Protein AF-A0A0N4YXX3-F1 (afdb_monomer)

Structure (mmCIF, N/CA/C/O backbone):
data_AF-A0A0N4YXX3-F1
#
_entry.id   AF-A0A0N4YXX3-F1
#
loop_
_atom_site.group_PDB
_atom_site.id
_atom_site.type_symbol
_atom_site.label_atom_id
_atom_site.label_alt_id
_atom_site.label_comp_id
_atom_site.label_asym_id
_atom_site.label_entity_id
_atom_site.label_seq_id
_atom_site.pdbx_PDB_ins_code
_atom_site.Cartn_x
_atom_site.Cartn_y
_atom_site.Cartn_z
_atom_site.occupancy
_atom_site.B_iso_or_equiv
_atom_site.auth_seq_id
_atom_site.auth_comp_id
_atom_site.auth_asym_id
_atom_site.auth_atom_id
_atom_site.pdbx_PDB_model_num
ATOM 1 N N . MET A 1 1 ? -3.388 10.295 31.381 1.00 49.00 1 MET A N 1
ATOM 2 C CA . MET A 1 1 ? -4.345 9.230 31.009 1.00 49.00 1 MET A CA 1
ATOM 3 C C . MET A 1 1 ? -3.675 8.390 29.933 1.00 49.00 1 MET A C 1
ATOM 5 O O . MET A 1 1 ? -3.442 8.912 28.859 1.00 49.00 1 MET A O 1
ATOM 9 N N . GLY A 1 2 ? -3.227 7.173 30.230 1.00 54.00 2 GLY A N 1
ATOM 10 C CA . GLY A 1 2 ? -2.446 6.380 29.271 1.00 54.00 2 GLY A CA 1
ATOM 11 C C . GLY A 1 2 ? -1.937 5.095 29.904 1.00 54.00 2 GLY A C 1
ATOM 12 O O . GLY A 1 2 ? -0.739 4.928 30.099 1.00 54.00 2 GLY A O 1
ATOM 13 N N . GLY A 1 3 ? -2.864 4.235 30.325 1.00 62.41 3 GLY A N 1
ATOM 14 C CA . GLY A 1 3 ? -2.522 2.886 30.761 1.00 62.41 3 GLY A CA 1
ATOM 15 C C . GLY A 1 3 ? -2.134 2.020 29.563 1.00 62.41 3 GLY A C 1
ATOM 16 O O . GLY A 1 3 ? -2.578 2.259 28.439 1.00 62.41 3 GLY A O 1
ATOM 17 N N . LYS A 1 4 ? -1.313 0.997 29.799 1.00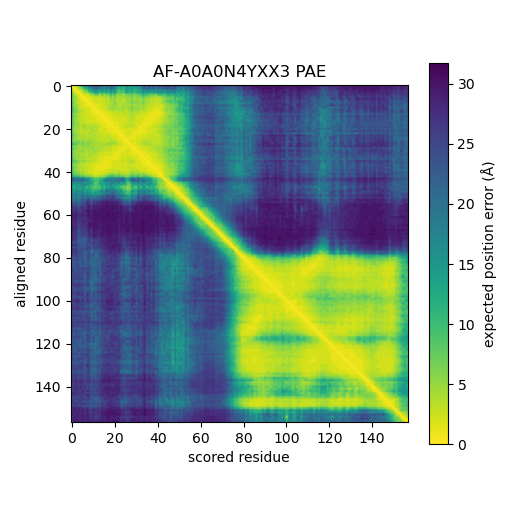 70.06 4 LYS A N 1
ATOM 18 C CA . LYS A 1 4 ? -1.042 -0.042 28.803 1.00 70.06 4 LYS A CA 1
ATOM 19 C C . LYS A 1 4 ? -2.316 -0.881 28.644 1.00 70.06 4 LYS A C 1
ATOM 21 O O . LYS A 1 4 ? -2.615 -1.695 29.509 1.00 70.06 4 LYS A O 1
ATOM 26 N N . GLY A 1 5 ? -3.091 -0.624 27.593 1.00 73.94 5 GLY A N 1
ATOM 27 C CA . GLY A 1 5 ? -4.276 -1.419 27.265 1.00 73.94 5 GLY A CA 1
ATOM 28 C C . GLY A 1 5 ? -3.899 -2.819 26.771 1.00 73.94 5 GLY A C 1
ATOM 29 O O . GLY A 1 5 ? -2.859 -2.996 26.134 1.00 73.94 5 GLY A O 1
ATOM 30 N N . GLU A 1 6 ? -4.746 -3.806 27.056 1.00 81.25 6 GLU A N 1
ATOM 31 C CA . GLU A 1 6 ? -4.665 -5.144 26.468 1.00 81.25 6 GLU A CA 1
ATOM 32 C C . GLU A 1 6 ? -5.440 -5.175 25.144 1.00 81.25 6 GLU A C 1
ATOM 34 O O . GLU A 1 6 ? -6.530 -4.609 25.030 1.00 81.25 6 GLU A O 1
ATOM 39 N N . ARG A 1 7 ? -4.869 -5.808 24.115 1.00 81.81 7 ARG A N 1
ATOM 40 C CA . ARG A 1 7 ? -5.525 -5.946 22.812 1.00 81.81 7 ARG A CA 1
ATOM 41 C C . ARG A 1 7 ? -6.488 -7.129 22.856 1.00 81.81 7 ARG A C 1
ATOM 43 O O . ARG A 1 7 ? -6.045 -8.255 23.026 1.00 81.81 7 ARG A O 1
ATOM 50 N N . LEU A 1 8 ? -7.772 -6.871 22.615 1.00 83.62 8 LEU A N 1
ATOM 51 C CA . LEU A 1 8 ? -8.801 -7.917 22.557 1.00 83.62 8 LEU A CA 1
ATOM 52 C C . LEU A 1 8 ? -8.971 -8.508 21.149 1.00 83.62 8 LEU A C 1
ATOM 54 O O . LEU A 1 8 ? -9.066 -9.719 20.996 1.00 83.62 8 LEU A O 1
ATOM 58 N N . ALA A 1 9 ? -9.013 -7.662 20.116 1.00 83.62 9 ALA A N 1
ATOM 59 C CA . ALA A 1 9 ? -9.211 -8.075 18.726 1.00 83.62 9 ALA A CA 1
ATOM 60 C C . ALA A 1 9 ? -8.696 -7.012 17.739 1.00 83.62 9 ALA A C 1
ATOM 62 O O . ALA A 1 9 ? -8.454 -5.864 18.119 1.00 83.62 9 ALA A O 1
ATOM 63 N N . GLN A 1 10 ? -8.570 -7.391 16.464 1.00 86.12 10 GLN A N 1
ATOM 64 C CA . GLN A 1 10 ? -8.324 -6.487 15.338 1.00 86.12 10 GLN A CA 1
ATOM 65 C C . GLN A 1 10 ? -9.330 -6.785 14.226 1.00 86.12 10 GLN A C 1
ATOM 67 O O . GLN A 1 10 ? -9.496 -7.932 13.822 1.00 86.12 10 GLN A O 1
ATOM 72 N N . CYS A 1 11 ? -10.018 -5.753 13.751 1.00 82.56 11 CYS A N 1
ATOM 73 C CA . CYS A 1 11 ? -11.100 -5.870 12.778 1.00 82.56 11 CYS A CA 1
ATOM 74 C C . CYS A 1 11 ? -11.244 -4.570 11.973 1.00 82.56 11 CYS A C 1
ATOM 76 O O . CYS A 1 11 ? -10.748 -3.520 12.383 1.00 82.56 11 CYS A O 1
ATOM 78 N N . SER A 1 12 ? -11.910 -4.648 10.818 1.00 87.50 12 SER A N 1
ATOM 79 C CA . SER A 1 12 ? -12.228 -3.490 9.971 1.00 87.50 12 SER A CA 1
ATOM 80 C C . SER A 1 12 ? -13.487 -2.747 10.420 1.00 87.50 12 SER A C 1
ATOM 82 O O . SER A 1 12 ? -13.681 -1.597 10.043 1.00 87.50 12 SER A O 1
ATOM 84 N N . SER A 1 13 ? -14.342 -3.373 11.226 1.00 92.31 13 SER A N 1
ATOM 85 C CA . SER A 1 13 ? -15.520 -2.751 11.822 1.00 92.31 13 SER A CA 1
ATOM 86 C C . SER A 1 13 ? -15.768 -3.353 13.198 1.00 92.31 13 SER A C 1
ATOM 88 O O . SER A 1 13 ? -15.584 -4.558 13.387 1.00 92.31 13 SER A O 1
ATOM 90 N N . VAL A 1 14 ? -16.159 -2.522 14.161 1.00 94.56 14 VAL A N 1
ATOM 91 C CA . VAL A 1 14 ? -16.469 -2.945 15.527 1.00 94.56 14 VAL A CA 1
ATOM 92 C C . VAL A 1 14 ? -17.655 -2.169 16.076 1.00 94.56 14 VAL A C 1
ATOM 94 O O . VAL A 1 14 ? -17.791 -0.964 15.865 1.00 94.56 14 VAL A O 1
ATOM 97 N N . TYR A 1 15 ? -18.484 -2.883 16.831 1.00 95.88 15 TYR A N 1
ATOM 98 C CA . TYR A 1 15 ? -19.576 -2.326 17.609 1.00 95.88 15 TYR A CA 1
ATOM 99 C C . TYR A 1 15 ? -19.321 -2.590 19.094 1.00 95.88 15 TYR A C 1
ATOM 101 O O . TYR A 1 15 ? -19.244 -3.742 19.523 1.00 95.88 15 TYR A O 1
ATOM 109 N N . VAL A 1 16 ? -19.166 -1.526 19.879 1.00 95.06 16 VAL A N 1
ATOM 110 C CA . VAL A 1 16 ? -18.897 -1.593 21.320 1.00 95.06 16 VAL A CA 1
ATOM 111 C C . VAL A 1 16 ? -20.085 -1.014 22.070 1.00 95.06 16 VAL A C 1
ATOM 113 O O . VAL A 1 16 ? -20.534 0.087 21.773 1.00 95.06 16 VAL A O 1
ATOM 116 N N . THR A 1 17 ? -20.581 -1.739 23.068 1.00 97.00 17 THR A N 1
ATOM 117 C CA . THR A 1 17 ? -21.617 -1.240 23.981 1.00 97.00 17 THR A CA 1
ATOM 118 C C . THR A 1 17 ? -21.017 -1.039 25.362 1.00 97.00 17 THR A C 1
ATOM 120 O O . THR A 1 17 ? -20.408 -1.954 25.918 1.00 97.00 17 THR A O 1
ATOM 123 N N . THR A 1 18 ? -21.188 0.155 25.922 1.00 96.06 18 THR A N 1
ATOM 124 C CA . THR A 1 18 ? -20.736 0.492 27.272 1.00 96.06 18 THR A CA 1
ATOM 125 C C . THR A 1 18 ? -21.940 0.738 28.175 1.00 96.06 18 THR A C 1
ATOM 127 O O . THR A 1 18 ? -22.858 1.476 27.835 1.00 96.06 18 THR A O 1
ATOM 130 N N . TYR A 1 19 ? -21.930 0.126 29.359 1.00 97.06 19 TYR A N 1
ATOM 131 C CA . TYR A 1 19 ? -22.991 0.288 30.367 1.00 97.06 19 TYR A CA 1
ATOM 132 C C . TYR A 1 19 ? -22.615 1.270 31.483 1.00 97.06 19 TYR A C 1
ATOM 134 O O . TYR A 1 19 ? -23.399 1.526 32.392 1.00 97.06 19 TYR A O 1
ATOM 142 N N . LYS A 1 20 ? -21.392 1.799 31.442 1.00 96.44 20 LYS A N 1
ATOM 143 C CA . LYS A 1 20 ? -20.854 2.770 32.395 1.00 96.44 20 LYS A CA 1
ATOM 144 C C . LYS A 1 20 ? -20.140 3.867 31.627 1.00 96.44 20 LYS A C 1
ATOM 146 O O . LYS A 1 20 ? -19.713 3.644 30.495 1.00 96.44 20 LYS A O 1
ATOM 151 N N . ALA A 1 21 ? -19.998 5.024 32.265 1.00 95.81 21 ALA A N 1
ATOM 152 C CA . ALA A 1 21 ? -19.187 6.082 31.700 1.00 95.81 21 ALA A CA 1
ATOM 153 C C . ALA A 1 21 ? -17.720 5.631 31.599 1.00 95.81 21 ALA A C 1
ATOM 155 O O . ALA A 1 21 ? -17.190 5.062 32.559 1.00 95.81 21 ALA A O 1
ATOM 156 N N . ILE A 1 22 ? -17.081 5.862 30.450 1.00 93.50 22 ILE A N 1
ATOM 157 C CA . ILE A 1 22 ? -15.692 5.463 30.190 1.00 93.50 22 ILE A CA 1
ATOM 158 C C . ILE A 1 22 ? -14.840 6.669 29.774 1.00 93.50 22 ILE A C 1
ATOM 160 O O . ILE A 1 22 ? -15.295 7.497 28.983 1.00 93.50 22 ILE A O 1
ATOM 164 N N . PRO A 1 23 ? -13.603 6.805 30.284 1.00 92.38 23 PRO A N 1
ATOM 165 C CA . PRO A 1 23 ? -12.678 7.807 29.777 1.00 92.38 23 PRO A CA 1
ATOM 166 C C . PRO A 1 23 ? -12.214 7.405 28.374 1.00 92.38 23 PRO A C 1
ATOM 168 O O . PRO A 1 23 ? -11.795 6.267 28.154 1.00 92.38 23 PRO A O 1
ATOM 171 N N . MET A 1 24 ? -12.263 8.341 27.434 1.00 91.38 24 MET A N 1
ATOM 172 C CA . MET A 1 24 ? -11.825 8.146 26.055 1.00 91.38 24 MET A CA 1
ATOM 173 C C . MET A 1 24 ? -10.979 9.338 25.586 1.00 91.38 24 MET A C 1
ATOM 175 O O . MET A 1 24 ? -10.915 10.379 26.241 1.00 91.38 24 MET A O 1
ATOM 179 N N . GLN A 1 25 ? -10.309 9.173 24.449 1.00 89.88 25 GLN A N 1
ATOM 180 C CA . GLN A 1 25 ? -9.575 10.243 23.781 1.00 89.88 25 GLN A CA 1
ATOM 181 C C . GLN A 1 25 ? -9.954 10.222 22.300 1.00 89.88 25 GLN A C 1
ATOM 183 O O . GLN A 1 25 ? -9.695 9.225 21.624 1.00 89.88 25 GLN A O 1
ATOM 188 N N . VAL A 1 26 ? -10.590 11.289 21.819 1.00 90.38 26 VAL A N 1
ATOM 189 C CA . VAL A 1 26 ? -11.058 11.431 20.429 1.00 90.38 26 VAL A CA 1
ATOM 190 C C . VAL A 1 26 ? -10.248 12.544 19.784 1.00 90.38 26 VAL A C 1
ATOM 192 O O . VAL A 1 26 ? -10.163 13.628 20.344 1.00 90.38 26 VAL A O 1
ATOM 195 N N . ASP A 1 27 ? -9.580 12.260 18.667 1.00 87.44 27 ASP A N 1
ATOM 196 C CA . ASP A 1 27 ? -8.764 13.230 17.913 1.00 87.44 27 ASP A CA 1
ATOM 197 C C . ASP A 1 27 ? -7.724 14.010 18.743 1.00 87.44 27 ASP A C 1
ATOM 199 O O . ASP A 1 27 ? -7.285 15.099 18.387 1.00 87.44 27 ASP A O 1
ATOM 203 N N . GLY A 1 28 ? -7.271 13.417 19.851 1.00 90.06 28 GLY A N 1
ATOM 204 C CA . GLY A 1 28 ? -6.313 14.027 20.771 1.00 90.06 28 GLY A CA 1
ATOM 205 C C . GLY A 1 28 ? -6.949 14.663 22.006 1.00 90.06 28 GLY A C 1
ATOM 206 O O . GLY A 1 28 ? -6.249 14.828 23.006 1.00 90.06 28 GLY A O 1
ATOM 207 N N . GLU A 1 29 ? -8.254 14.922 21.992 1.00 93.19 29 GLU A N 1
ATOM 208 C CA . GLU A 1 29 ? -8.983 15.548 23.091 1.00 93.19 29 GLU A CA 1
ATOM 209 C C . GLU A 1 29 ? -9.503 14.505 24.093 1.00 93.19 29 GLU A C 1
ATOM 211 O O . GLU A 1 29 ? -10.125 13.511 23.702 1.00 93.19 29 GLU A O 1
ATOM 216 N N . PRO A 1 30 ? -9.247 14.681 25.402 1.00 93.00 30 PRO A N 1
ATOM 217 C CA . PRO A 1 30 ? -9.792 13.798 26.421 1.00 93.00 30 PRO A CA 1
ATOM 218 C C . PRO A 1 30 ? -11.281 14.083 26.640 1.00 93.00 30 PRO A C 1
ATOM 220 O O . PRO A 1 30 ? -11.677 15.230 26.843 1.00 93.00 30 PRO A O 1
ATOM 223 N N . CYS A 1 31 ? -12.104 13.040 26.707 1.00 92.69 31 CYS A N 1
ATOM 224 C CA . CYS A 1 31 ? -13.499 13.174 27.115 1.00 92.69 31 CYS A CA 1
ATOM 225 C C . CYS A 1 31 ? -13.976 11.977 27.949 1.00 92.69 31 CYS A C 1
ATOM 227 O O . CYS A 1 31 ? -13.357 10.911 27.980 1.00 92.69 31 CYS A O 1
ATOM 229 N N . LEU A 1 32 ? -15.063 12.179 28.694 1.00 95.31 32 LEU A N 1
ATOM 230 C CA . LEU A 1 32 ? -15.729 11.133 29.464 1.00 95.31 32 LEU A CA 1
ATOM 231 C C . LEU A 1 32 ? -17.026 10.767 28.744 1.00 95.31 32 LEU A C 1
ATOM 233 O O . LEU A 1 32 ? -17.984 11.538 28.761 1.00 95.31 32 LEU A O 1
ATOM 237 N N . LEU A 1 33 ? -17.049 9.602 28.104 1.00 95.00 33 LEU A N 1
ATOM 238 C CA . LEU A 1 33 ? -18.221 9.134 27.374 1.00 95.00 33 LEU A CA 1
ATOM 239 C C . LEU A 1 33 ? -19.241 8.557 28.345 1.00 95.00 33 LEU A C 1
ATOM 241 O O . LEU A 1 33 ? -18.883 7.714 29.163 1.00 95.00 33 LEU A O 1
ATOM 245 N N . ALA A 1 34 ? -20.506 8.957 28.234 1.00 97.00 34 ALA A N 1
ATOM 246 C CA . ALA A 1 34 ? -21.617 8.299 28.921 1.00 97.00 34 ALA A CA 1
ATOM 247 C C . ALA A 1 34 ? -21.814 6.847 28.411 1.00 97.00 34 ALA A C 1
ATOM 249 O O . ALA A 1 34 ? -21.233 6.479 27.388 1.00 97.00 34 ALA A O 1
ATOM 250 N N . PRO A 1 35 ? -22.627 5.998 29.074 1.00 97.88 35 PRO A N 1
ATOM 251 C CA . PRO A 1 35 ? -23.049 4.716 28.499 1.00 97.88 35 PRO A CA 1
ATOM 252 C C . PRO A 1 35 ? -23.541 4.902 27.058 1.00 97.88 35 PRO A C 1
ATOM 254 O O . PRO A 1 35 ? -24.343 5.798 26.795 1.00 97.88 35 PRO A O 1
ATOM 257 N N . SER A 1 36 ? -22.985 4.149 26.112 1.00 96.88 36 SER A N 1
ATOM 258 C CA . SER A 1 36 ? -23.138 4.429 24.681 1.00 96.88 36 SER A CA 1
ATOM 259 C C . SER A 1 36 ? -22.949 3.191 23.814 1.00 96.88 36 SER A C 1
ATOM 261 O O . SER A 1 36 ? -22.313 2.210 24.203 1.00 96.88 36 SER A O 1
ATOM 263 N N . HIS A 1 37 ? -23.470 3.287 22.593 1.00 97.12 37 HIS A N 1
ATOM 264 C CA . HIS A 1 37 ? -23.202 2.361 21.503 1.00 97.12 37 HIS A CA 1
ATOM 265 C C . HIS A 1 37 ? -22.228 3.016 20.522 1.00 97.12 37 HIS A C 1
ATOM 267 O O . HIS A 1 37 ? -22.550 4.024 19.897 1.00 97.12 37 HIS A O 1
ATOM 273 N N . ILE A 1 38 ? -21.030 2.457 20.402 1.00 95.25 38 ILE A N 1
ATOM 274 C CA . ILE A 1 38 ? -19.932 3.000 19.605 1.00 95.25 38 ILE A CA 1
ATOM 275 C C . ILE A 1 38 ? -19.761 2.113 18.376 1.00 95.25 38 ILE A C 1
ATOM 277 O O . ILE A 1 38 ? -19.484 0.923 18.509 1.00 95.25 38 ILE A O 1
ATOM 281 N N . SER A 1 39 ? -19.896 2.694 17.186 1.00 95.06 39 SER A N 1
ATOM 282 C CA . SER A 1 39 ? -19.587 2.024 15.923 1.00 95.06 39 SER A CA 1
ATOM 283 C C . SER A 1 39 ? -18.322 2.631 15.333 1.00 95.06 39 SER A C 1
ATOM 285 O O . SER A 1 39 ? -18.277 3.833 15.071 1.00 95.06 39 SER A O 1
ATOM 287 N N . LEU A 1 40 ? -17.290 1.814 15.139 1.00 91.94 40 LEU A N 1
ATOM 288 C CA . LEU A 1 40 ? -16.053 2.218 14.476 1.00 91.94 40 LEU A CA 1
ATOM 289 C C . LEU A 1 40 ? -15.912 1.399 13.201 1.00 91.94 40 LEU A C 1
ATOM 291 O O . LEU A 1 40 ? -16.102 0.186 13.213 1.00 91.94 40 LEU A O 1
ATOM 295 N N . SER A 1 41 ? -15.573 2.052 12.097 1.00 91.31 41 SER A N 1
ATOM 296 C CA . SER A 1 41 ? -15.339 1.384 10.819 1.00 91.31 41 SER A CA 1
ATOM 297 C C . SER A 1 41 ? -14.114 1.980 10.144 1.00 91.31 41 SER A C 1
ATOM 299 O O . SER A 1 41 ? -13.963 3.201 10.053 1.00 91.31 41 SER A O 1
ATOM 301 N N . PHE A 1 42 ? -13.225 1.104 9.693 1.00 86.25 42 PHE A N 1
ATOM 302 C CA . PHE A 1 42 ? -11.984 1.454 9.031 1.00 86.25 42 PHE A CA 1
ATOM 303 C C . PHE A 1 42 ? -12.274 1.908 7.602 1.00 86.25 42 PHE A C 1
ATOM 305 O O . PHE A 1 42 ? -12.521 1.105 6.705 1.00 86.25 42 PHE A O 1
ATOM 312 N N . HIS A 1 43 ? -12.226 3.219 7.399 1.00 75.44 43 HIS A N 1
ATOM 313 C CA . HIS A 1 43 ? -12.339 3.846 6.092 1.00 75.44 43 HIS A CA 1
ATOM 314 C C . HIS A 1 43 ? -10.944 4.328 5.694 1.00 75.44 43 HIS A C 1
ATOM 316 O O . HIS A 1 43 ? -10.596 5.483 5.921 1.00 75.44 43 HIS A O 1
ATOM 322 N N . SER A 1 44 ? -10.116 3.422 5.165 1.00 64.69 44 SER A N 1
ATOM 323 C CA . SER A 1 44 ? -8.806 3.748 4.581 1.00 64.69 44 SER A CA 1
ATOM 324 C C . SER A 1 44 ? -8.981 4.736 3.429 1.00 64.69 44 SER A C 1
ATOM 326 O O . SER A 1 44 ? -9.114 4.319 2.281 1.00 64.69 44 SER A O 1
ATOM 328 N N . LYS A 1 45 ? -9.039 6.038 3.714 1.00 63.44 45 LYS A N 1
ATOM 329 C CA . LYS A 1 45 ? -9.315 7.037 2.676 1.00 63.44 45 LYS A CA 1
ATOM 330 C C . LYS A 1 45 ? -8.104 7.790 2.162 1.00 63.44 45 LYS A C 1
ATOM 332 O O . LYS A 1 45 ? -8.259 8.449 1.148 1.00 63.44 45 LYS A O 1
ATOM 337 N N . VAL A 1 46 ? -6.925 7.685 2.770 1.00 58.72 46 VAL A N 1
ATOM 338 C CA . VAL A 1 46 ? -5.729 8.351 2.231 1.00 58.72 46 VAL A CA 1
ATOM 339 C C . VAL A 1 46 ? -4.464 7.650 2.743 1.00 58.72 46 VAL A C 1
ATOM 341 O O . VAL A 1 46 ? -4.404 7.339 3.937 1.00 58.72 46 VAL A O 1
ATOM 344 N N . PRO A 1 47 ? -3.441 7.416 1.901 1.00 61.31 47 PRO A N 1
ATOM 345 C CA . PRO A 1 47 ? -2.099 7.081 2.366 1.00 61.31 47 PRO A CA 1
ATOM 346 C C . PRO A 1 47 ? -1.600 8.145 3.355 1.00 61.31 47 PRO A C 1
ATOM 348 O O . PRO A 1 47 ? -1.547 9.330 3.036 1.00 61.31 47 PRO A O 1
ATOM 351 N N . MET A 1 48 ? -1.249 7.743 4.577 1.00 70.06 48 MET A N 1
ATOM 352 C CA . MET A 1 48 ? -0.700 8.657 5.583 1.00 70.06 48 MET A CA 1
ATOM 353 C C . MET A 1 48 ? 0.815 8.482 5.685 1.00 70.06 48 MET A C 1
ATOM 355 O O . MET A 1 48 ? 1.297 7.401 6.031 1.00 70.06 48 MET A O 1
ATOM 359 N N . LEU A 1 49 ? 1.573 9.560 5.471 1.00 65.69 49 LEU A N 1
ATOM 360 C CA . LEU A 1 49 ? 3.011 9.587 5.740 1.00 65.69 49 LEU A CA 1
ATOM 361 C C . LEU A 1 49 ? 3.253 9.523 7.255 1.00 65.69 49 LEU A C 1
ATOM 363 O O . LEU A 1 49 ? 3.129 10.512 7.981 1.00 65.69 49 LEU A O 1
ATOM 367 N N . ARG A 1 50 ? 3.595 8.338 7.765 1.00 71.94 50 ARG A N 1
ATOM 368 C CA . ARG A 1 50 ? 3.915 8.148 9.182 1.00 71.94 50 ARG A CA 1
ATOM 369 C C . ARG A 1 50 ? 5.394 8.421 9.429 1.00 71.94 50 ARG A C 1
ATOM 371 O O . ARG A 1 50 ? 6.264 7.724 8.916 1.00 71.94 50 ARG A O 1
ATOM 378 N N . ARG A 1 51 ? 5.697 9.368 10.321 1.00 60.62 51 ARG A N 1
ATOM 379 C CA . ARG A 1 51 ? 7.060 9.549 10.836 1.00 60.62 51 ARG A CA 1
ATOM 380 C C . ARG A 1 51 ? 7.449 8.336 11.683 1.00 60.62 51 ARG A C 1
ATOM 382 O O . ARG A 1 51 ? 6.997 8.187 12.820 1.00 60.62 51 ARG A O 1
ATOM 389 N N . VAL A 1 52 ? 8.300 7.473 11.137 1.00 62.72 52 VAL A N 1
ATOM 390 C CA . VAL A 1 52 ? 8.874 6.350 11.882 1.00 62.72 52 VAL A CA 1
ATOM 391 C C . VAL A 1 52 ? 9.834 6.917 12.929 1.00 62.72 52 VAL A C 1
ATOM 393 O O . VAL A 1 52 ? 10.832 7.562 12.602 1.00 62.72 52 VAL A O 1
ATOM 396 N N . LYS A 1 53 ? 9.533 6.708 14.215 1.00 52.31 53 LYS A N 1
ATOM 397 C CA . LYS A 1 53 ? 10.514 6.944 15.278 1.00 52.31 53 LYS A CA 1
ATOM 398 C C . LYS A 1 53 ? 11.571 5.853 15.133 1.00 52.31 53 LYS A C 1
ATOM 400 O O . LYS A 1 53 ? 11.291 4.705 15.458 1.00 52.31 53 LYS A O 1
ATOM 405 N N . LYS A 1 54 ? 12.757 6.197 14.619 1.00 48.62 54 LYS A N 1
ATOM 406 C CA . LYS A 1 54 ? 13.918 5.301 14.656 1.00 48.62 54 LYS A CA 1
ATOM 407 C C . LYS A 1 54 ? 14.163 4.940 16.120 1.00 48.62 54 LYS A C 1
ATOM 409 O O . LYS A 1 54 ? 14.634 5.777 16.888 1.00 48.62 54 LYS A O 1
ATOM 414 N N . ILE A 1 55 ? 13.808 3.722 16.517 1.00 45.25 55 ILE A N 1
ATOM 415 C CA . ILE A 1 55 ? 14.370 3.136 17.728 1.00 45.25 55 ILE A CA 1
ATOM 416 C C . ILE A 1 55 ? 15.845 2.968 17.387 1.00 45.25 55 ILE A C 1
ATOM 418 O O . ILE A 1 55 ? 16.191 2.244 16.457 1.00 45.25 55 ILE A O 1
ATOM 422 N N . ALA A 1 56 ? 16.702 3.739 18.049 1.00 34.81 56 ALA A N 1
ATOM 423 C CA . ALA A 1 56 ? 18.138 3.602 17.911 1.00 34.81 56 ALA A CA 1
ATOM 424 C C . ALA A 1 56 ? 18.545 2.251 18.514 1.00 34.81 56 ALA A C 1
ATOM 426 O O . ALA A 1 56 ? 18.912 2.162 19.681 1.00 34.81 56 ALA A O 1
ATOM 427 N N . CYS A 1 57 ? 18.443 1.185 17.727 1.00 34.28 57 CYS A N 1
ATOM 428 C CA . CYS A 1 57 ? 19.179 -0.041 17.976 1.00 34.28 57 CYS A CA 1
ATOM 429 C C . CYS A 1 57 ? 20.620 0.272 17.575 1.00 34.28 57 CYS A C 1
ATOM 431 O O . CYS A 1 57 ? 20.975 0.183 16.400 1.00 34.28 57 CYS A O 1
ATOM 433 N N . THR A 1 58 ? 21.433 0.746 18.513 1.00 33.94 58 THR A N 1
ATOM 434 C CA . THR A 1 58 ? 22.875 0.859 18.302 1.00 33.94 58 THR A CA 1
ATOM 435 C C . THR A 1 58 ? 23.438 -0.535 18.003 1.00 33.94 58 THR A C 1
ATOM 437 O O . THR A 1 58 ? 23.274 -1.444 18.819 1.00 33.94 58 THR A O 1
ATOM 440 N N . PRO A 1 59 ? 24.099 -0.752 16.853 1.00 34.25 59 PRO A N 1
ATOM 441 C CA . PRO A 1 59 ? 24.860 -1.963 16.628 1.00 34.25 59 PRO A CA 1
ATOM 442 C C . PRO A 1 59 ? 26.282 -1.758 17.170 1.00 34.25 59 PRO A C 1
ATOM 444 O O . PRO A 1 59 ? 26.860 -0.684 17.004 1.00 34.25 59 PRO A O 1
ATOM 447 N N . ASN A 1 60 ? 26.834 -2.822 17.762 1.00 31.81 60 ASN A N 1
ATOM 448 C CA . ASN A 1 60 ? 28.239 -3.068 18.141 1.00 31.81 60 ASN A CA 1
ATOM 449 C C . ASN A 1 60 ? 28.560 -3.047 19.648 1.00 31.81 60 ASN A C 1
ATOM 451 O O . ASN A 1 60 ? 28.966 -2.030 20.198 1.00 31.81 60 ASN A O 1
ATOM 455 N N . LEU A 1 61 ? 28.565 -4.236 20.266 1.00 30.27 61 LEU A N 1
ATOM 456 C CA . LEU A 1 61 ? 29.834 -4.904 20.589 1.00 30.27 61 LEU A CA 1
ATOM 457 C C . LEU A 1 61 ? 29.632 -6.420 20.771 1.00 30.27 61 LEU A C 1
ATOM 459 O O . LEU A 1 61 ? 28.741 -6.882 21.477 1.00 30.27 61 LEU A O 1
ATOM 463 N N . ILE A 1 62 ? 30.492 -7.196 20.119 1.00 36.84 62 ILE A N 1
ATOM 464 C CA . ILE A 1 62 ? 30.626 -8.648 20.260 1.00 36.84 62 ILE A CA 1
ATOM 465 C C . ILE A 1 62 ? 31.268 -8.945 21.631 1.00 36.84 62 ILE A C 1
ATOM 467 O O . ILE A 1 62 ? 32.296 -8.345 21.937 1.00 36.84 62 ILE A O 1
ATOM 471 N N . ARG A 1 63 ? 30.730 -9.919 22.395 1.00 32.62 63 ARG A N 1
ATOM 472 C CA . ARG A 1 63 ? 31.437 -11.115 22.943 1.00 32.62 63 ARG A CA 1
ATOM 473 C C . ARG A 1 63 ? 30.992 -11.559 24.361 1.00 32.62 63 ARG A C 1
ATOM 475 O O . ARG A 1 63 ? 31.224 -10.858 25.335 1.00 32.62 63 ARG A O 1
ATOM 482 N N . ARG A 1 64 ? 30.583 -12.843 24.423 1.00 31.80 64 ARG A N 1
ATOM 483 C CA . ARG A 1 64 ? 30.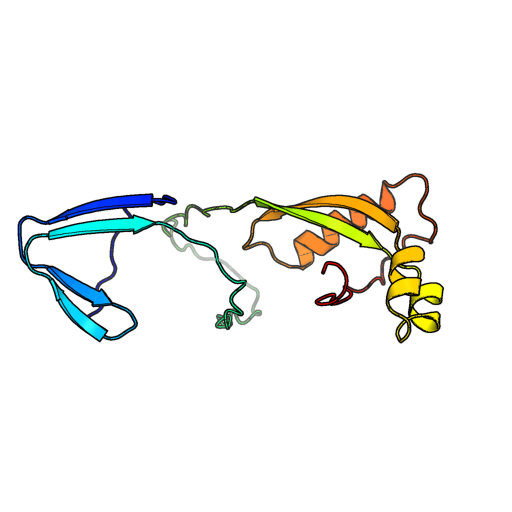564 -13.831 25.540 1.00 31.80 64 ARG A CA 1
ATOM 484 C C . ARG A 1 64 ? 29.425 -13.809 26.580 1.00 31.80 64 ARG A C 1
ATOM 486 O O . ARG A 1 64 ? 29.331 -12.915 27.401 1.00 31.80 64 ARG A O 1
ATOM 493 N N . ASN A 1 65 ? 28.695 -14.935 26.574 1.00 34.28 65 ASN A N 1
ATOM 494 C CA . ASN A 1 65 ? 28.059 -15.666 27.680 1.00 34.28 65 ASN A CA 1
ATOM 495 C C . ASN A 1 65 ? 27.650 -14.878 28.932 1.00 34.28 65 ASN A C 1
ATOM 497 O O . ASN A 1 65 ? 28.494 -14.633 29.783 1.00 34.28 65 ASN A O 1
ATOM 501 N N . THR A 1 66 ? 26.340 -14.745 29.140 1.00 30.83 66 THR A N 1
ATOM 502 C CA . THR A 1 66 ? 25.583 -15.438 30.202 1.00 30.83 66 THR A CA 1
ATOM 503 C C . THR A 1 66 ? 24.082 -15.242 29.965 1.00 30.83 66 THR A C 1
ATOM 505 O O . THR A 1 66 ? 23.651 -14.347 29.249 1.00 30.83 66 THR A O 1
ATOM 508 N N . ARG A 1 67 ? 23.303 -16.187 30.490 1.00 43.06 67 ARG A N 1
ATOM 509 C CA . ARG A 1 67 ? 21.861 -16.392 30.308 1.00 43.06 67 ARG A CA 1
ATOM 510 C C . ARG A 1 67 ? 21.057 -15.114 30.581 1.00 43.06 67 ARG A C 1
ATOM 512 O O . ARG A 1 67 ? 21.209 -14.529 31.647 1.00 43.06 67 ARG A O 1
ATOM 519 N N . CYS A 1 68 ? 20.139 -14.764 29.687 1.00 33.34 68 CYS A N 1
ATOM 520 C CA . CYS A 1 68 ? 19.004 -13.914 30.024 1.00 33.34 68 CYS A CA 1
ATOM 521 C C . CYS A 1 68 ? 17.738 -14.434 29.338 1.00 33.34 68 CYS A C 1
ATOM 523 O O . CYS A 1 68 ? 17.762 -14.953 28.221 1.00 33.34 68 CYS A O 1
ATOM 525 N N . ASP A 1 69 ? 16.672 -14.402 30.122 1.00 33.12 69 ASP A N 1
ATOM 526 C CA . ASP A 1 69 ? 15.463 -15.192 30.011 1.00 33.12 69 ASP A CA 1
ATOM 527 C C . ASP A 1 69 ? 14.669 -15.019 28.716 1.00 33.12 69 ASP A C 1
ATOM 529 O O . ASP A 1 69 ? 14.403 -13.922 28.224 1.00 33.12 69 ASP A O 1
ATOM 533 N N . LYS A 1 70 ? 14.189 -16.170 28.240 1.00 43.91 70 LYS A N 1
ATOM 534 C CA . LYS A 1 70 ? 12.981 -16.291 27.431 1.00 43.91 70 LYS A CA 1
ATOM 535 C C . LYS A 1 70 ? 11.833 -15.669 28.230 1.00 43.91 70 LYS A C 1
ATOM 537 O O . LYS A 1 70 ? 11.620 -16.109 29.352 1.00 43.91 70 LYS A O 1
ATOM 542 N N . ASN A 1 71 ? 11.152 -14.664 27.671 1.00 36.62 71 ASN A N 1
ATOM 543 C CA . ASN A 1 71 ? 9.714 -14.344 27.829 1.00 36.62 71 ASN A CA 1
ATOM 544 C C . ASN A 1 71 ? 9.422 -12.871 27.467 1.00 36.62 71 ASN A C 1
ATOM 546 O O . ASN A 1 71 ? 8.761 -12.144 28.206 1.00 36.62 71 ASN A O 1
ATOM 550 N N . GLY A 1 72 ? 9.887 -12.413 26.301 1.00 32.38 72 GLY A N 1
ATOM 551 C CA . GLY A 1 72 ? 9.229 -11.281 25.647 1.00 32.38 72 GLY A CA 1
ATOM 552 C C . GLY A 1 72 ? 7.897 -11.773 25.071 1.00 32.38 72 GLY A C 1
ATOM 553 O O . GLY A 1 72 ? 7.900 -12.838 24.447 1.00 32.38 72 GLY A O 1
ATOM 554 N N . PRO A 1 73 ? 6.762 -11.076 25.269 1.00 38.00 73 PRO A N 1
ATOM 555 C CA . PRO A 1 73 ? 5.527 -11.470 24.615 1.00 38.00 73 PRO A CA 1
ATOM 556 C C . PRO A 1 73 ? 5.766 -11.359 23.114 1.00 38.00 73 PRO A C 1
ATOM 558 O O . PRO A 1 73 ? 6.086 -10.285 22.603 1.00 38.00 73 PRO A O 1
ATOM 561 N N . MET A 1 74 ? 5.671 -12.505 22.445 1.00 40.09 74 MET A N 1
ATOM 562 C CA . MET A 1 74 ? 5.664 -12.632 21.000 1.00 40.09 74 MET A CA 1
ATOM 563 C C . MET A 1 74 ? 4.647 -11.625 20.469 1.00 40.09 74 MET A C 1
ATOM 565 O O . MET A 1 74 ? 3.441 -11.807 20.634 1.00 40.09 74 MET A O 1
ATOM 569 N N . VAL A 1 75 ? 5.142 -10.524 19.905 1.00 43.19 75 VAL A N 1
ATOM 570 C CA . VAL A 1 75 ? 4.328 -9.612 19.113 1.00 43.19 75 VAL A CA 1
ATOM 571 C C . VAL A 1 75 ? 3.810 -10.485 17.984 1.00 43.19 75 VAL A C 1
ATOM 573 O O . VAL A 1 75 ? 4.571 -10.865 17.098 1.00 43.19 75 VAL A O 1
ATOM 576 N N . GLN A 1 76 ? 2.551 -10.912 18.080 1.00 41.94 76 GLN A N 1
ATOM 577 C CA . GLN A 1 76 ? 1.862 -11.525 16.958 1.00 41.94 76 GLN A CA 1
ATOM 578 C C . GLN A 1 76 ? 1.798 -10.435 15.898 1.00 41.94 76 GLN A C 1
ATOM 580 O O . GLN A 1 76 ? 0.978 -9.519 15.978 1.00 41.94 76 GLN A O 1
ATOM 585 N N . SER A 1 77 ? 2.777 -10.481 14.997 1.00 44.38 77 SER A N 1
ATOM 586 C CA . SER A 1 77 ? 2.877 -9.599 13.854 1.00 44.38 77 SER A CA 1
ATOM 587 C C . SER A 1 77 ? 1.570 -9.752 13.093 1.00 44.38 77 SER A C 1
ATOM 589 O O . SER A 1 77 ? 1.185 -10.840 12.665 1.00 44.38 77 SER A O 1
ATOM 591 N N . THR A 1 78 ? 0.799 -8.672 13.046 1.00 45.88 78 THR A N 1
ATOM 592 C CA . THR A 1 78 ? -0.402 -8.598 12.223 1.00 45.88 78 THR A CA 1
ATOM 593 C C . THR A 1 78 ? 0.093 -8.322 10.820 1.00 45.88 78 THR A C 1
ATOM 595 O O . THR A 1 7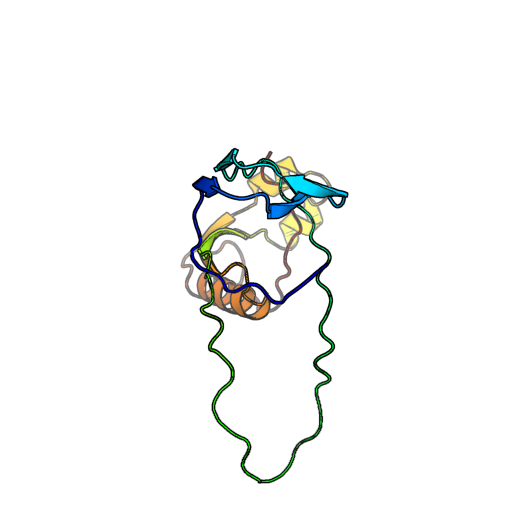8 ? 0.021 -7.186 10.351 1.00 45.88 78 THR A O 1
ATOM 598 N N . SER A 1 79 ? 0.709 -9.344 10.226 1.00 53.69 79 SER A N 1
ATOM 599 C CA . SER A 1 79 ? 1.372 -9.298 8.933 1.00 53.69 79 SER A CA 1
ATOM 600 C C . SER A 1 79 ? 0.341 -8.953 7.865 1.00 53.69 79 SER A C 1
ATOM 602 O O . SER A 1 79 ? -0.360 -9.811 7.333 1.00 53.69 79 SER A O 1
ATOM 604 N N . LEU A 1 80 ? 0.196 -7.661 7.583 1.00 65.88 80 LEU A N 1
ATOM 605 C CA . LEU A 1 80 ? -0.561 -7.189 6.435 1.00 65.88 80 LEU A CA 1
ATOM 606 C C . LEU A 1 80 ? 0.307 -7.446 5.208 1.00 65.88 80 LEU A C 1
ATOM 608 O O . LEU A 1 80 ? 1.295 -6.748 4.995 1.00 65.88 80 LEU A O 1
ATOM 612 N N . ILE A 1 81 ? -0.032 -8.484 4.445 1.00 74.31 81 ILE A N 1
ATOM 613 C CA . ILE A 1 81 ? 0.675 -8.826 3.212 1.00 74.31 81 ILE A CA 1
ATOM 614 C C . ILE A 1 81 ? 0.170 -7.907 2.100 1.00 74.31 81 ILE A C 1
ATOM 616 O O . ILE A 1 81 ? -0.980 -7.999 1.671 1.00 74.31 81 ILE A O 1
ATOM 620 N N . VAL A 1 82 ? 1.048 -7.035 1.626 1.00 78.25 82 VAL A N 1
ATOM 621 C CA . VAL A 1 82 ? 0.866 -6.181 0.456 1.00 78.25 82 VAL A CA 1
ATOM 622 C C . VAL A 1 82 ? 1.359 -6.931 -0.779 1.00 78.25 82 VAL A C 1
ATOM 624 O O . VAL A 1 82 ? 2.411 -7.571 -0.755 1.00 78.25 82 VAL A O 1
ATOM 627 N N . GLN A 1 83 ? 0.588 -6.862 -1.862 1.00 78.31 83 GLN A N 1
ATOM 628 C CA . GLN A 1 83 ? 0.989 -7.345 -3.181 1.00 78.31 83 GLN A CA 1
ATOM 629 C C . GLN A 1 83 ? 1.422 -6.141 -4.012 1.00 78.31 83 GLN A C 1
ATOM 631 O O . GLN A 1 83 ? 0.601 -5.274 -4.298 1.00 78.31 83 GLN A O 1
ATOM 636 N N . LEU A 1 84 ? 2.709 -6.064 -4.344 1.00 81.38 84 LEU A N 1
ATOM 637 C CA . LEU A 1 84 ? 3.294 -4.936 -5.060 1.00 81.38 84 LEU A CA 1
ATOM 638 C C . LEU A 1 84 ? 3.726 -5.387 -6.463 1.00 81.38 84 LEU A C 1
ATOM 640 O O . LEU A 1 84 ? 4.602 -6.255 -6.550 1.00 81.38 84 LEU A O 1
ATOM 644 N N . PRO A 1 85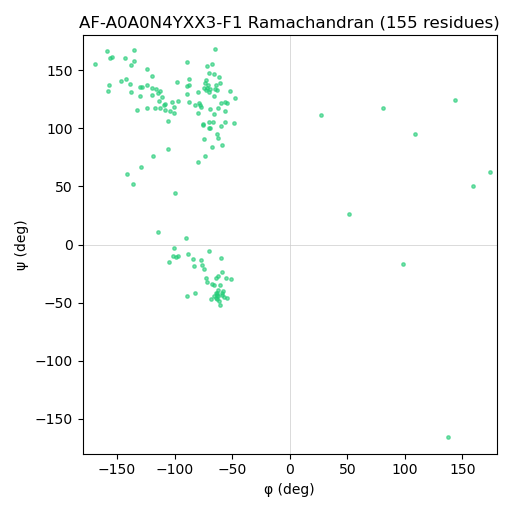 ? 3.148 -4.838 -7.547 1.00 83.38 85 PRO A N 1
ATOM 645 C CA . PRO A 1 85 ? 3.681 -5.047 -8.886 1.00 83.38 85 PRO A CA 1
ATOM 646 C C . PRO A 1 85 ? 5.074 -4.426 -8.986 1.00 83.38 85 PRO A C 1
ATOM 648 O O . PRO A 1 85 ? 5.335 -3.332 -8.481 1.00 83.38 85 PRO A O 1
ATOM 651 N N . VAL A 1 86 ? 5.987 -5.151 -9.614 1.00 87.12 86 VAL A N 1
ATOM 652 C CA . VAL A 1 86 ? 7.369 -4.744 -9.818 1.00 87.12 86 VAL A CA 1
ATOM 653 C C . VAL A 1 86 ? 7.541 -4.423 -11.284 1.00 87.12 86 VAL A C 1
ATOM 655 O O . VAL A 1 86 ? 7.434 -5.290 -12.151 1.00 87.12 86 VAL A O 1
ATOM 658 N N . ILE A 1 87 ? 7.824 -3.155 -11.539 1.00 87.56 87 ILE A N 1
ATOM 659 C CA . ILE A 1 87 ? 8.010 -2.611 -12.872 1.00 87.56 87 ILE A CA 1
ATOM 660 C C . ILE A 1 87 ? 9.423 -2.063 -12.951 1.00 87.56 87 ILE A C 1
ATOM 662 O O . ILE A 1 87 ? 9.911 -1.418 -12.019 1.00 87.56 87 ILE A O 1
ATOM 666 N N . VAL A 1 88 ? 10.099 -2.372 -14.048 1.00 88.69 88 VAL A N 1
ATOM 667 C CA . VAL A 1 88 ? 11.498 -2.025 -14.260 1.00 88.69 88 VAL A CA 1
ATOM 668 C C . VAL A 1 88 ? 11.631 -1.142 -15.481 1.00 88.69 88 VAL A C 1
ATOM 670 O O . VAL A 1 88 ? 10.914 -1.305 -16.462 1.00 88.69 88 VAL A O 1
ATOM 673 N N . VAL A 1 89 ? 12.577 -0.214 -15.414 1.00 88.69 89 VAL A N 1
ATOM 674 C CA . VAL A 1 89 ? 12.928 0.660 -16.528 1.00 88.69 89 VAL A CA 1
ATOM 675 C C . VAL A 1 89 ? 14.429 0.575 -16.736 1.00 88.69 89 VAL A C 1
ATOM 677 O O . VAL A 1 89 ? 15.207 0.592 -15.774 1.00 88.69 89 VAL A O 1
ATOM 680 N N . GLY A 1 90 ? 14.840 0.467 -17.994 1.00 88.31 90 GLY A N 1
ATOM 681 C CA . GLY A 1 90 ? 16.241 0.416 -18.373 1.00 88.31 90 GLY A CA 1
ATOM 682 C C . GLY A 1 90 ? 16.953 1.696 -17.965 1.00 88.31 90 GLY A C 1
ATOM 683 O O . GLY A 1 90 ? 16.400 2.790 -18.055 1.00 88.31 90 GLY A O 1
ATOM 684 N N . ARG A 1 91 ? 18.219 1.594 -17.546 1.00 87.31 91 ARG A N 1
ATOM 685 C CA . ARG A 1 91 ? 18.991 2.783 -17.156 1.00 87.31 91 ARG A CA 1
ATOM 686 C C . ARG A 1 91 ? 19.077 3.812 -18.289 1.00 87.31 91 ARG A C 1
ATOM 688 O O . ARG A 1 91 ? 18.968 5.005 -18.032 1.00 87.31 91 ARG A O 1
ATOM 695 N N . HIS A 1 92 ? 19.248 3.339 -19.521 1.00 89.06 92 HIS A N 1
ATOM 696 C CA . HIS A 1 92 ? 19.283 4.189 -20.706 1.00 89.06 92 HIS A CA 1
ATOM 697 C C . HIS A 1 92 ? 17.943 4.899 -20.948 1.00 89.06 92 HIS A C 1
ATOM 699 O O . HIS A 1 92 ? 17.923 6.111 -21.164 1.00 89.06 92 HIS A O 1
ATOM 705 N N . ASP A 1 93 ? 16.833 4.164 -20.846 1.00 89.06 93 ASP A N 1
ATOM 706 C CA . ASP A 1 93 ? 15.484 4.714 -21.010 1.00 89.06 93 ASP A CA 1
ATOM 707 C C . ASP A 1 93 ? 15.181 5.755 -19.927 1.00 89.06 93 ASP A C 1
ATOM 709 O O . ASP A 1 93 ? 14.669 6.831 -20.225 1.00 89.06 93 ASP A O 1
ATOM 713 N N . TYR A 1 94 ? 15.584 5.484 -18.682 1.00 87.94 94 TYR A N 1
ATOM 714 C CA . TYR A 1 94 ? 15.479 6.443 -17.587 1.00 87.94 94 TYR A CA 1
ATOM 715 C C . TYR A 1 94 ? 16.281 7.717 -17.853 1.00 87.94 94 TYR A C 1
ATOM 717 O O . TYR A 1 94 ? 15.728 8.811 -17.778 1.00 87.94 94 TYR A O 1
ATOM 725 N N . ASP A 1 95 ? 17.564 7.604 -18.201 1.00 89.56 95 ASP A N 1
ATOM 726 C CA . ASP A 1 95 ? 18.404 8.782 -18.441 1.00 89.56 95 ASP A CA 1
ATOM 727 C C . ASP A 1 95 ? 17.887 9.626 -19.631 1.00 89.56 95 ASP A C 1
ATOM 729 O O . ASP A 1 95 ? 18.067 10.846 -19.635 1.00 89.56 95 ASP A O 1
ATOM 733 N N . THR A 1 96 ? 17.198 8.997 -20.593 1.00 91.56 96 THR A N 1
ATOM 734 C CA . THR A 1 96 ? 16.613 9.649 -21.779 1.00 91.56 96 THR A CA 1
ATOM 735 C C . THR A 1 96 ? 15.252 10.297 -21.502 1.00 91.56 96 THR A C 1
ATOM 737 O O . THR A 1 96 ? 14.989 11.399 -21.985 1.00 91.56 96 THR A O 1
ATOM 740 N N . TYR A 1 97 ? 14.381 9.631 -20.737 1.00 88.56 97 TYR A N 1
ATOM 741 C CA . TYR A 1 97 ? 12.974 10.019 -20.569 1.00 88.56 97 TYR A CA 1
ATOM 742 C C . TYR A 1 97 ? 12.595 10.455 -19.147 1.00 88.56 97 TYR A C 1
ATOM 744 O O . TYR A 1 97 ? 11.413 10.656 -18.884 1.00 88.56 97 TYR A O 1
ATOM 752 N N . LYS A 1 98 ? 13.555 10.662 -18.233 1.00 83.19 98 LYS A N 1
ATOM 753 C CA . LYS A 1 98 ? 13.289 11.123 -16.849 1.00 83.19 98 LYS A CA 1
ATOM 754 C C . LYS A 1 98 ? 12.403 12.376 -16.749 1.00 83.19 98 LYS A C 1
ATOM 756 O O . LYS A 1 98 ? 11.683 12.520 -15.769 1.00 83.19 98 LYS A O 1
ATOM 761 N N . ASP A 1 99 ? 12.449 13.255 -17.754 1.00 83.88 99 ASP A N 1
ATOM 762 C CA . ASP A 1 99 ? 11.660 14.495 -17.818 1.00 83.88 99 ASP A CA 1
ATOM 763 C C . ASP A 1 99 ? 10.370 14.327 -18.655 1.00 83.88 99 ASP A C 1
ATOM 765 O O . ASP A 1 99 ? 9.508 15.204 -18.671 1.00 83.88 99 ASP A O 1
ATOM 769 N N . ALA A 1 100 ? 10.225 13.201 -19.363 1.00 85.06 100 ALA A N 1
ATOM 770 C CA . ALA A 1 100 ? 9.126 12.886 -20.275 1.00 85.06 100 ALA A CA 1
ATOM 771 C C . ALA A 1 100 ? 8.384 11.637 -19.791 1.00 85.06 100 ALA A C 1
ATOM 773 O O . ALA A 1 100 ? 8.515 10.539 -20.330 1.00 85.06 100 ALA A O 1
ATOM 774 N N . PHE A 1 101 ? 7.584 11.846 -18.758 1.00 78.12 101 PHE A N 1
ATOM 775 C CA . PHE A 1 101 ? 6.993 10.796 -17.953 1.00 78.12 101 PHE A CA 1
ATOM 776 C C . PHE A 1 101 ? 6.192 9.723 -18.713 1.00 78.12 101 PHE A C 1
ATOM 778 O O . PHE A 1 101 ? 6.403 8.531 -18.511 1.00 78.12 101 PHE A O 1
ATOM 785 N N . GLU A 1 102 ? 5.327 10.141 -19.637 1.00 81.62 102 GLU A N 1
ATOM 786 C CA . GLU A 1 102 ? 4.522 9.223 -20.455 1.00 81.62 102 GLU A CA 1
ATOM 787 C C . GLU A 1 102 ? 5.396 8.288 -21.302 1.00 81.62 102 GLU A C 1
ATOM 789 O O . GLU A 1 102 ? 5.110 7.105 -21.432 1.00 81.62 102 GLU A O 1
ATOM 794 N N . ARG A 1 103 ? 6.543 8.775 -21.787 1.00 83.25 103 ARG A N 1
ATOM 795 C CA . ARG A 1 103 ? 7.486 7.939 -22.543 1.00 83.25 103 ARG A CA 1
ATOM 796 C C . ARG A 1 103 ? 8.233 6.953 -21.653 1.00 83.25 103 ARG A C 1
ATOM 798 O O . ARG A 1 103 ? 8.636 5.899 -22.125 1.00 83.25 103 ARG A O 1
ATOM 805 N N . LEU A 1 104 ? 8.432 7.295 -20.380 1.00 82.88 104 LEU A N 1
ATOM 806 C CA . LEU A 1 104 ? 9.045 6.400 -19.401 1.00 82.88 104 LEU A CA 1
ATOM 807 C C . LEU A 1 104 ? 8.096 5.255 -19.015 1.00 82.88 104 LEU A C 1
ATOM 809 O O . LEU A 1 104 ? 8.560 4.150 -18.753 1.00 82.88 104 LEU A O 1
ATOM 813 N N . LYS A 1 105 ? 6.778 5.503 -19.011 1.00 82.25 105 LYS A N 1
ATOM 814 C CA . LYS A 1 105 ? 5.753 4.455 -18.862 1.00 82.25 105 LYS A CA 1
ATOM 815 C C . LYS A 1 105 ? 5.786 3.468 -20.027 1.00 82.25 105 LYS A C 1
ATOM 817 O O . LYS A 1 105 ? 5.746 2.267 -19.786 1.00 82.25 105 LYS A O 1
ATOM 822 N N . ASP A 1 106 ? 5.920 3.961 -21.258 1.00 84.25 106 ASP A N 1
ATOM 823 C CA . ASP A 1 106 ? 5.962 3.114 -22.461 1.00 84.25 106 ASP A CA 1
ATOM 824 C C . ASP A 1 106 ? 7.177 2.173 -22.499 1.00 84.25 106 ASP A C 1
ATOM 826 O O . ASP A 1 106 ? 7.114 1.093 -23.086 1.00 84.25 106 ASP A O 1
ATOM 830 N N . THR A 1 107 ? 8.293 2.571 -21.882 1.00 84.81 107 THR A N 1
ATOM 831 C CA . THR A 1 107 ? 9.496 1.730 -21.769 1.00 84.81 107 THR A CA 1
ATOM 832 C C . THR A 1 107 ? 9.491 0.842 -20.530 1.00 84.81 107 THR A C 1
ATOM 834 O O . THR A 1 107 ? 10.365 -0.012 -20.384 1.00 84.81 107 THR A O 1
ATOM 837 N N . ALA A 1 108 ? 8.527 1.027 -19.630 1.00 85.75 108 ALA A N 1
ATOM 838 C CA . ALA A 1 108 ? 8.447 0.280 -18.395 1.00 85.75 108 ALA A CA 1
ATOM 839 C C . ALA A 1 108 ? 7.993 -1.162 -18.649 1.00 85.75 108 ALA A C 1
ATOM 841 O O . ALA A 1 108 ? 7.088 -1.434 -19.436 1.00 85.75 108 ALA A O 1
ATOM 842 N N . PHE A 1 109 ? 8.618 -2.102 -17.949 1.00 85.38 109 PHE A N 1
ATOM 843 C CA . PHE A 1 109 ? 8.374 -3.526 -18.123 1.00 85.38 109 PHE A CA 1
ATOM 844 C C . PHE A 1 109 ? 7.979 -4.166 -16.791 1.00 85.38 109 PHE A C 1
ATOM 846 O O . PHE A 1 109 ? 8.751 -4.150 -15.831 1.00 85.38 109 PHE A O 1
ATOM 853 N N . GLU A 1 110 ? 6.769 -4.716 -16.706 1.00 86.81 110 GLU A N 1
ATOM 854 C CA . GLU A 1 110 ? 6.309 -5.421 -15.508 1.00 86.81 110 GLU A CA 1
ATOM 855 C C . GLU A 1 110 ? 6.912 -6.828 -15.453 1.00 86.81 110 GLU A C 1
ATOM 857 O O . GLU A 1 110 ? 6.690 -7.648 -16.340 1.00 86.81 110 GLU A O 1
ATOM 862 N N . ILE A 1 111 ? 7.668 -7.115 -14.392 1.00 87.75 111 ILE A N 1
ATOM 863 C CA . ILE A 1 111 ? 8.351 -8.407 -14.210 1.00 87.75 111 ILE A CA 1
ATOM 864 C C . ILE A 1 111 ? 7.586 -9.358 -13.281 1.00 87.75 111 ILE A C 1
ATOM 866 O O . ILE A 1 111 ? 7.945 -10.529 -13.161 1.00 87.75 111 ILE A O 1
ATOM 870 N N . GL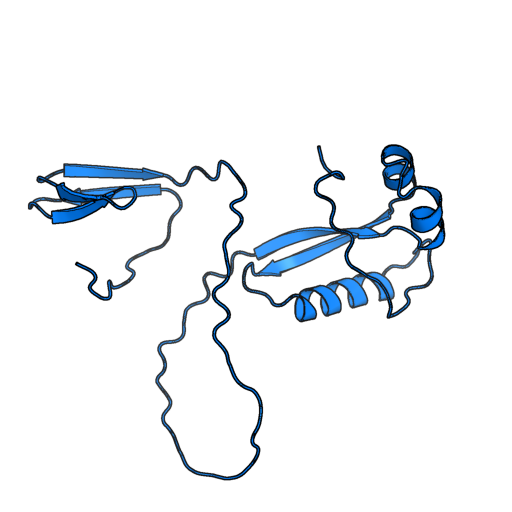Y A 1 112 ? 6.550 -8.867 -12.595 1.00 85.56 112 GLY A N 1
ATOM 871 C CA . GLY A 1 112 ? 5.679 -9.659 -11.726 1.00 85.56 112 GLY A CA 1
ATOM 872 C C . GLY A 1 112 ? 5.344 -8.969 -10.407 1.00 85.56 112 GLY A C 1
ATOM 873 O O . GLY A 1 112 ? 5.570 -7.779 -10.237 1.00 85.56 112 GLY A O 1
ATOM 874 N N . VAL A 1 113 ? 4.815 -9.730 -9.447 1.00 86.75 113 VAL A N 1
ATOM 875 C CA . VAL A 1 113 ? 4.291 -9.201 -8.177 1.00 86.75 113 VAL A CA 1
ATOM 876 C C . VAL A 1 113 ? 5.054 -9.785 -6.991 1.00 86.75 113 VAL A C 1
ATOM 878 O O . VAL A 1 113 ? 5.158 -11.007 -6.852 1.00 86.75 113 VAL A O 1
ATOM 881 N N . VAL A 1 114 ? 5.536 -8.927 -6.090 1.00 88.88 114 VAL A N 1
ATOM 882 C CA . VAL A 1 114 ? 6.133 -9.345 -4.812 1.00 88.88 114 VAL A CA 1
ATOM 883 C C . VAL A 1 114 ? 5.121 -9.245 -3.678 1.00 88.88 114 VAL A C 1
ATOM 885 O O . VAL A 1 114 ? 4.332 -8.306 -3.593 1.00 88.88 114 VAL A O 1
ATOM 888 N N . LYS A 1 115 ? 5.146 -10.237 -2.786 1.00 85.31 115 LYS A N 1
ATOM 889 C CA . LYS A 1 115 ? 4.333 -10.268 -1.567 1.00 85.31 115 LYS A CA 1
ATOM 890 C C . LYS A 1 115 ? 5.207 -9.846 -0.396 1.00 85.31 115 LYS A C 1
ATOM 892 O O . LYS A 1 115 ? 6.205 -10.509 -0.120 1.00 85.31 115 LYS A O 1
ATOM 897 N N . LEU A 1 116 ? 4.843 -8.755 0.262 1.00 83.00 116 LEU A N 1
ATOM 898 C CA . LEU A 1 116 ? 5.619 -8.158 1.345 1.00 83.00 116 LEU A CA 1
ATOM 899 C C . LEU A 1 116 ? 4.731 -7.904 2.546 1.00 83.00 116 LEU A C 1
ATOM 901 O O . LEU A 1 116 ? 3.639 -7.371 2.403 1.00 83.00 116 LEU A O 1
ATOM 905 N N . GLU A 1 117 ? 5.203 -8.239 3.738 1.00 80.06 117 GLU A N 1
ATOM 906 C CA . GLU A 1 117 ? 4.524 -7.781 4.947 1.00 80.06 117 GLU A CA 1
ATOM 907 C C . GLU A 1 117 ? 4.782 -6.283 5.122 1.00 80.06 117 GLU A C 1
ATOM 909 O O . GLU A 1 117 ? 5.896 -5.823 4.880 1.00 80.06 117 GLU A O 1
ATOM 914 N N . PHE A 1 118 ? 3.783 -5.523 5.565 1.00 69.62 118 PHE A N 1
ATOM 915 C CA . PHE A 1 118 ? 3.881 -4.069 5.739 1.00 69.62 118 PHE A CA 1
ATOM 916 C C . PHE A 1 118 ? 5.047 -3.629 6.644 1.00 69.62 118 PHE A C 1
ATOM 918 O O . PHE A 1 118 ? 5.595 -2.546 6.467 1.00 69.62 118 PHE A O 1
ATOM 925 N N . GLU A 1 119 ? 5.443 -4.469 7.602 1.00 73.25 119 GLU A N 1
ATOM 926 C CA . GLU A 1 119 ? 6.566 -4.212 8.514 1.00 73.25 119 GLU A CA 1
ATOM 927 C C . GLU A 1 119 ? 7.916 -4.735 7.979 1.00 73.25 119 GLU A C 1
ATOM 929 O O . GLU A 1 119 ? 8.916 -4.687 8.692 1.00 73.25 119 GLU A O 1
ATOM 934 N N . SER A 1 120 ? 7.967 -5.241 6.740 1.00 74.31 120 SER A N 1
ATOM 935 C CA . SER A 1 120 ? 9.187 -5.808 6.150 1.00 74.31 120 SER A CA 1
ATOM 936 C C . SER A 1 120 ? 10.220 -4.733 5.824 1.00 74.31 120 SER A C 1
ATOM 938 O O . SER A 1 120 ? 9.911 -3.708 5.217 1.00 74.31 120 SER A O 1
ATOM 940 N N . ASP A 1 121 ? 11.485 -5.019 6.129 1.00 80.19 121 ASP A N 1
ATOM 941 C CA . ASP A 1 121 ? 12.608 -4.173 5.731 1.00 80.19 121 ASP A CA 1
ATOM 942 C C . ASP A 1 121 ? 12.793 -4.135 4.204 1.00 80.19 121 ASP A C 1
ATOM 944 O O . ASP A 1 121 ? 12.657 -5.145 3.508 1.00 80.19 121 ASP A O 1
ATOM 948 N N . LEU A 1 122 ? 13.248 -2.992 3.675 1.00 82.56 122 LEU A N 1
ATOM 949 C CA . LEU A 1 122 ? 13.557 -2.832 2.245 1.00 82.56 122 LEU A CA 1
ATOM 950 C C . LEU A 1 122 ? 14.626 -3.812 1.736 1.00 82.56 122 LEU A C 1
ATOM 952 O O . LEU A 1 122 ? 14.656 -4.121 0.548 1.00 82.56 122 LEU A O 1
ATOM 956 N N . ASN A 1 123 ? 15.482 -4.339 2.615 1.00 85.56 123 ASN A N 1
ATOM 957 C CA . ASN A 1 123 ? 16.446 -5.383 2.255 1.00 85.56 123 ASN A CA 1
ATOM 958 C C . ASN A 1 123 ? 15.751 -6.697 1.863 1.00 85.56 123 ASN A C 1
ATOM 960 O O . ASN A 1 123 ? 16.210 -7.381 0.948 1.00 85.56 123 ASN A O 1
ATOM 964 N N . VAL A 1 124 ? 14.627 -7.024 2.511 1.00 88.19 124 VAL A N 1
ATOM 965 C CA . VAL A 1 124 ? 13.802 -8.192 2.167 1.00 88.19 124 VAL A CA 1
ATOM 966 C C . VAL A 1 124 ? 13.152 -7.974 0.804 1.00 88.19 124 VAL A C 1
ATOM 968 O O . VAL A 1 124 ? 13.269 -8.829 -0.074 1.00 88.19 124 VAL A O 1
ATOM 971 N N . ALA A 1 125 ? 12.561 -6.794 0.587 1.00 88.56 125 A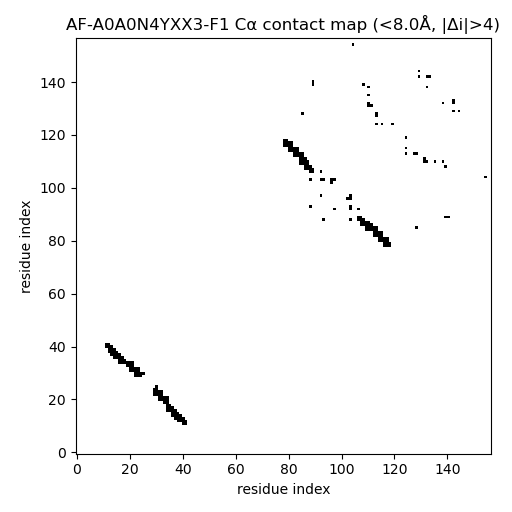LA A N 1
ATOM 972 C CA . ALA A 1 125 ? 12.009 -6.407 -0.711 1.00 88.56 125 ALA A CA 1
ATOM 973 C C . ALA A 1 125 ? 13.061 -6.472 -1.825 1.00 88.56 125 ALA A C 1
ATOM 975 O O . ALA A 1 125 ? 12.815 -7.068 -2.873 1.00 88.56 125 ALA A O 1
ATOM 976 N N . ARG A 1 126 ? 14.268 -5.950 -1.572 1.00 91.19 126 ARG A N 1
ATOM 977 C CA . ARG A 1 126 ? 15.393 -6.003 -2.513 1.00 91.19 126 ARG A CA 1
ATOM 978 C C . ARG A 1 126 ? 15.770 -7.438 -2.876 1.00 91.19 126 ARG A C 1
ATOM 980 O O . ARG A 1 126 ? 15.981 -7.722 -4.051 1.00 91.19 126 ARG A O 1
ATOM 987 N N . GLY A 1 127 ? 15.820 -8.345 -1.900 1.00 91.25 127 GLY A N 1
ATOM 988 C CA . GLY A 1 127 ? 16.100 -9.762 -2.144 1.00 91.25 127 GLY A CA 1
ATOM 989 C C . GLY A 1 127 ? 15.042 -10.442 -3.018 1.00 91.25 127 GLY A C 1
ATOM 990 O O . GLY A 1 127 ? 15.392 -11.156 -3.958 1.00 91.25 127 GLY A O 1
ATOM 991 N N . LEU A 1 128 ? 13.758 -10.184 -2.752 1.00 91.06 128 LEU A N 1
ATOM 992 C CA . LEU A 1 128 ? 12.649 -10.741 -3.536 1.00 91.06 128 LEU A CA 1
ATOM 993 C C . LEU A 1 128 ? 12.629 -10.205 -4.971 1.00 91.06 128 LEU A C 1
ATOM 995 O O . LEU A 1 128 ? 12.492 -10.987 -5.909 1.00 91.06 128 LEU A O 1
ATOM 999 N N . ILE A 1 129 ? 12.830 -8.898 -5.146 1.00 92.06 129 ILE A N 1
ATOM 1000 C CA . ILE A 1 129 ? 12.908 -8.263 -6.468 1.00 92.06 129 ILE A CA 1
ATOM 1001 C C . ILE A 1 129 ? 14.121 -8.783 -7.244 1.00 92.06 129 ILE A C 1
ATOM 1003 O O . ILE A 1 129 ? 14.000 -9.097 -8.422 1.00 92.06 129 ILE A O 1
ATOM 1007 N N . GLN A 1 130 ? 15.279 -8.945 -6.594 1.00 91.56 130 GLN A N 1
ATOM 1008 C CA . GLN A 1 130 ? 16.464 -9.498 -7.256 1.00 91.56 130 GLN A CA 1
ATOM 1009 C C . GLN A 1 130 ? 16.235 -10.932 -7.733 1.00 91.56 130 GLN A C 1
ATOM 1011 O O . GLN A 1 130 ? 16.698 -11.299 -8.811 1.00 91.56 130 GLN A O 1
ATOM 1016 N N . LYS A 1 131 ? 15.527 -11.744 -6.943 1.00 91.00 131 LYS A N 1
ATOM 1017 C CA . LYS A 1 131 ? 15.144 -13.090 -7.366 1.00 91.00 131 LYS A CA 1
ATOM 1018 C C . LYS A 1 131 ? 14.217 -13.036 -8.582 1.00 91.00 131 LYS A C 1
ATOM 1020 O O . LYS A 1 131 ? 14.477 -13.727 -9.556 1.00 91.00 131 LYS A O 1
ATOM 1025 N N . LEU A 1 132 ? 13.203 -12.170 -8.546 1.00 90.81 132 LEU A N 1
ATOM 1026 C CA . LEU A 1 132 ? 12.269 -11.980 -9.655 1.00 90.81 132 LEU A CA 1
ATOM 1027 C C . LEU A 1 132 ? 12.989 -11.546 -10.941 1.00 90.81 132 LEU A C 1
ATOM 1029 O O . LEU A 1 132 ? 12.704 -12.084 -12.000 1.00 90.81 132 LEU A O 1
ATOM 1033 N N . LEU A 1 133 ? 13.969 -10.645 -10.834 1.00 89.56 133 LEU A N 1
ATOM 1034 C CA . LEU A 1 133 ? 14.830 -10.240 -11.947 1.00 89.56 133 LEU A CA 1
ATOM 1035 C C . LEU A 1 133 ? 15.643 -11.415 -12.512 1.00 89.56 133 LEU A C 1
ATOM 1037 O O . LEU A 1 133 ? 15.669 -11.621 -13.718 1.00 89.56 133 LEU A O 1
ATOM 1041 N N . ASN A 1 134 ? 16.307 -12.195 -11.659 1.00 88.81 134 ASN A N 1
ATOM 1042 C CA . ASN A 1 134 ? 17.156 -13.298 -12.119 1.00 88.81 134 ASN A CA 1
ATOM 1043 C C . ASN A 1 134 ? 16.355 -14.441 -12.760 1.00 88.81 134 ASN A C 1
ATOM 1045 O O . ASN A 1 134 ? 16.855 -15.098 -13.670 1.00 88.81 134 ASN A O 1
ATOM 1049 N N . ASP A 1 135 ? 15.142 -14.687 -12.263 1.00 88.75 135 ASP A N 1
ATOM 1050 C CA . ASP A 1 135 ? 14.282 -15.783 -12.714 1.00 88.75 135 ASP A CA 1
ATOM 1051 C C . ASP A 1 135 ? 13.476 -15.407 -13.977 1.00 88.75 135 ASP A C 1
ATOM 1053 O O . ASP A 1 135 ? 12.875 -16.279 -14.609 1.00 88.75 135 ASP A O 1
ATOM 1057 N N . HIS A 1 136 ? 13.436 -14.123 -14.358 1.00 86.31 136 HIS A N 1
ATOM 1058 C CA . HIS A 1 136 ? 12.608 -13.656 -15.465 1.00 86.31 136 HIS A CA 1
ATOM 1059 C C . HIS A 1 136 ? 13.254 -13.965 -16.835 1.00 86.31 136 HIS A C 1
ATOM 1061 O O . HIS A 1 136 ? 14.352 -13.486 -17.127 1.00 86.31 136 HIS A O 1
ATOM 1067 N N . PRO A 1 137 ? 12.579 -14.721 -17.726 1.00 78.81 137 PRO A N 1
ATOM 1068 C CA . PRO A 1 137 ? 13.205 -15.323 -18.910 1.00 78.81 137 PRO A CA 1
ATOM 1069 C C . PRO A 1 137 ? 13.510 -14.336 -20.046 1.00 78.81 137 PRO A C 1
ATOM 1071 O O . PRO A 1 137 ? 14.333 -14.629 -20.909 1.00 78.81 137 PRO A O 1
ATOM 1074 N N . CYS A 1 138 ? 12.833 -13.189 -20.081 1.00 79.31 138 CYS A N 1
ATOM 1075 C CA . CYS A 1 138 ? 12.917 -12.217 -21.173 1.00 79.31 138 CYS A CA 1
ATOM 1076 C C . CYS A 1 138 ? 13.016 -10.781 -20.653 1.00 79.31 138 CYS A C 1
ATOM 1078 O O . CYS A 1 138 ? 12.231 -9.915 -21.032 1.00 79.31 138 CYS A O 1
ATOM 1080 N N . LEU A 1 139 ? 13.958 -10.523 -19.742 1.00 79.75 139 LEU A N 1
ATOM 1081 C CA . LEU A 1 139 ? 14.227 -9.141 -19.358 1.00 79.75 139 LEU A CA 1
ATOM 1082 C C . LEU A 1 139 ? 14.788 -8.351 -20.550 1.00 79.75 139 LEU A C 1
ATOM 1084 O O . LEU A 1 139 ? 15.735 -8.815 -21.188 1.00 79.75 139 LEU A O 1
ATOM 1088 N N . PRO A 1 140 ? 14.276 -7.138 -20.814 1.00 73.06 140 PRO A N 1
ATOM 1089 C CA . PRO A 1 140 ? 14.843 -6.254 -21.833 1.00 73.06 140 PRO A CA 1
ATOM 1090 C C . PRO A 1 140 ? 16.218 -5.677 -21.439 1.00 73.06 140 PRO A C 1
ATOM 1092 O O . PRO A 1 140 ? 16.862 -5.014 -22.250 1.00 73.06 140 PRO A O 1
ATOM 1095 N N . TYR A 1 141 ? 16.687 -5.934 -20.212 1.00 77.62 141 TYR A N 1
ATOM 1096 C CA . TYR A 1 141 ? 17.921 -5.388 -19.645 1.00 77.62 141 TYR A CA 1
ATOM 1097 C C . TYR A 1 141 ? 18.700 -6.464 -18.881 1.00 77.62 141 TYR A C 1
ATOM 1099 O O . TYR A 1 141 ? 18.108 -7.396 -18.335 1.00 77.62 141 TYR A O 1
ATOM 1107 N N . GLU A 1 142 ? 20.022 -6.307 -18.768 1.00 76.25 142 GLU A N 1
ATOM 1108 C CA . GLU A 1 142 ? 20.829 -7.193 -17.925 1.00 76.25 142 GLU A CA 1
ATOM 1109 C C . GLU A 1 142 ? 20.467 -7.012 -16.437 1.00 76.25 142 GLU A C 1
ATOM 1111 O O . GLU A 1 142 ? 20.497 -5.880 -15.935 1.00 76.25 142 GLU A O 1
ATOM 1116 N N . PRO A 1 143 ? 20.160 -8.097 -15.697 1.00 72.62 143 PRO A N 1
ATOM 1117 C CA . PRO A 1 143 ? 19.840 -8.033 -14.274 1.00 72.62 143 PRO A CA 1
ATOM 1118 C C . PRO A 1 143 ? 21.109 -7.774 -13.448 1.00 72.62 143 PRO A C 1
ATOM 1120 O O . PRO A 1 143 ? 21.684 -8.658 -12.811 1.00 72.62 143 PRO A O 1
ATOM 1123 N N . GLY A 1 144 ? 21.573 -6.526 -13.456 1.00 77.25 144 GLY A N 1
ATOM 1124 C CA . GLY A 1 144 ? 22.643 -6.066 -12.5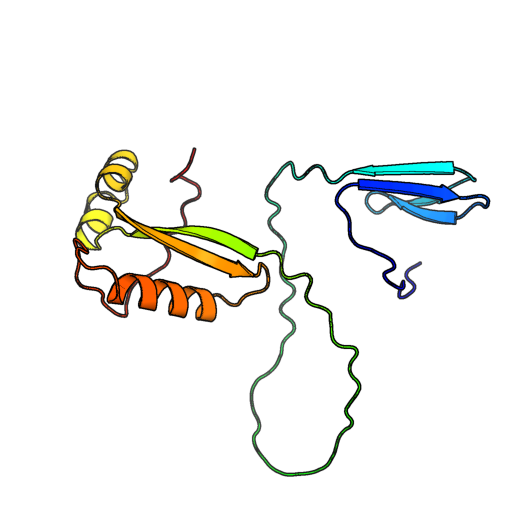81 1.00 77.25 144 GLY A CA 1
ATOM 1125 C C . GLY A 1 144 ? 22.206 -6.059 -11.113 1.00 77.25 144 GLY A C 1
ATOM 1126 O O . GLY A 1 144 ? 21.030 -5.912 -10.793 1.00 77.25 144 GLY A O 1
ATOM 1127 N N . LYS A 1 145 ? 23.166 -6.164 -10.188 1.00 77.00 145 LYS A N 1
ATOM 1128 C CA . LYS A 1 145 ? 22.911 -6.040 -8.734 1.00 77.00 145 LYS A CA 1
ATOM 1129 C C . LYS A 1 145 ? 22.721 -4.582 -8.278 1.00 77.00 145 LYS A C 1
ATOM 1131 O O . LYS A 1 145 ? 22.230 -4.320 -7.179 1.00 77.00 145 LYS A O 1
ATOM 1136 N N . GLU A 1 146 ? 23.081 -3.641 -9.149 1.00 84.88 146 GLU A N 1
ATOM 1137 C CA . GLU A 1 146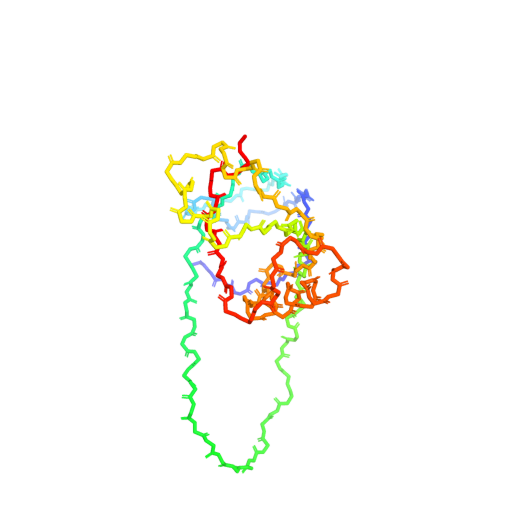 ? 23.150 -2.197 -8.903 1.00 84.88 146 GLU A CA 1
ATOM 1138 C C . GLU A 1 146 ? 21.912 -1.443 -9.426 1.00 84.88 146 GLU A C 1
ATOM 1140 O O . GLU A 1 146 ? 22.019 -0.385 -10.046 1.00 84.88 146 GLU A O 1
ATOM 1145 N N . TRP A 1 147 ? 20.711 -1.973 -9.189 1.00 88.69 147 TRP A N 1
ATOM 1146 C CA . TRP A 1 147 ? 19.460 -1.261 -9.472 1.00 88.69 147 TRP A CA 1
ATOM 1147 C C . TRP A 1 147 ? 19.010 -0.416 -8.272 1.00 88.69 147 TRP A C 1
ATOM 1149 O O . TRP A 1 147 ? 19.372 -0.680 -7.116 1.00 88.69 147 TRP A O 1
ATOM 1159 N N . ARG A 1 148 ? 18.204 0.614 -8.535 1.00 86.81 148 ARG A N 1
ATOM 1160 C CA . ARG A 1 148 ? 17.680 1.543 -7.523 1.00 86.81 148 ARG A CA 1
ATOM 1161 C C . ARG A 1 148 ? 16.159 1.574 -7.583 1.00 86.81 148 ARG A C 1
ATOM 1163 O O . ARG A 1 148 ? 15.588 1.353 -8.643 1.00 86.81 148 ARG A O 1
ATOM 1170 N N . PHE A 1 149 ? 15.530 1.843 -6.443 1.00 87.12 149 PHE A N 1
ATOM 1171 C CA . PHE A 1 149 ? 14.103 2.140 -6.409 1.00 87.12 149 PHE A CA 1
ATOM 1172 C C . PHE A 1 149 ? 13.866 3.500 -7.066 1.00 87.12 149 PHE A C 1
ATOM 1174 O O . PHE A 1 149 ? 14.600 4.452 -6.790 1.00 87.12 149 PHE A O 1
ATOM 1181 N N . LEU A 1 150 ? 12.864 3.564 -7.935 1.00 82.50 150 LEU A N 1
ATOM 1182 C CA . LEU A 1 150 ? 12.347 4.809 -8.480 1.00 82.50 150 LEU A CA 1
ATOM 1183 C C . LEU A 1 150 ? 11.127 5.193 -7.648 1.00 82.50 150 LEU A C 1
ATOM 1185 O O . LEU A 1 150 ? 10.213 4.387 -7.487 1.00 82.50 150 LEU A O 1
ATOM 1189 N N . ASP A 1 151 ? 11.154 6.394 -7.076 1.00 6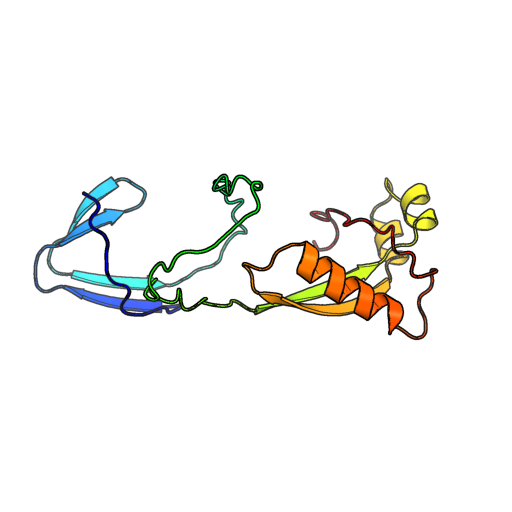7.38 151 ASP A N 1
ATOM 1190 C CA . ASP A 1 151 ? 10.013 6.939 -6.349 1.00 67.38 151 ASP A CA 1
ATOM 1191 C C . ASP A 1 151 ? 9.006 7.419 -7.389 1.00 67.38 151 ASP A C 1
ATOM 1193 O O . ASP A 1 151 ? 9.334 8.230 -8.258 1.00 67.38 151 ASP A O 1
ATOM 1197 N N . CYS A 1 152 ? 7.818 6.832 -7.391 1.00 53.94 152 CYS A N 1
ATOM 1198 C CA . CYS A 1 152 ? 6.839 7.052 -8.443 1.00 53.94 152 CYS A CA 1
ATOM 1199 C C . CYS A 1 152 ? 5.495 7.411 -7.827 1.00 53.94 152 CYS A C 1
ATOM 1201 O O . CYS A 1 152 ? 4.525 6.679 -7.983 1.00 53.94 152 CYS A O 1
ATOM 1203 N N . GLU A 1 153 ? 5.430 8.582 -7.187 1.00 50.50 153 GLU A N 1
ATOM 1204 C CA . GLU A 1 153 ? 4.147 9.262 -6.949 1.00 50.50 153 GLU A CA 1
ATOM 1205 C C . GLU A 1 153 ? 3.417 9.589 -8.268 1.00 50.50 153 GLU A C 1
ATOM 1207 O O . GLU A 1 153 ? 2.236 9.891 -8.242 1.00 50.50 153 GLU A O 1
ATOM 1212 N N . CYS A 1 154 ? 4.078 9.469 -9.429 1.00 40.66 154 CYS A N 1
ATOM 1213 C CA . CYS A 1 154 ? 3.497 9.814 -10.725 1.00 40.66 154 CYS A CA 1
ATOM 1214 C C . CYS A 1 154 ? 3.076 8.614 -11.608 1.00 40.66 154 CYS A C 1
ATOM 1216 O O . CYS A 1 154 ? 2.381 8.840 -12.592 1.00 40.66 154 CYS A O 1
ATOM 1218 N N . LEU A 1 155 ? 3.495 7.351 -11.364 1.00 42.78 155 LEU A N 1
ATOM 1219 C CA . LEU A 1 155 ? 3.291 6.232 -12.344 1.00 42.78 155 LEU A CA 1
ATOM 1220 C C . LEU A 1 155 ? 1.881 5.682 -12.409 1.00 42.78 155 LEU A C 1
ATOM 1222 O O . LEU A 1 155 ? 1.535 5.079 -13.423 1.00 42.78 155 LEU A O 1
ATOM 1226 N N . PHE A 1 156 ? 1.065 5.947 -11.401 1.00 41.31 156 PHE A N 1
ATOM 1227 C CA . PHE A 1 156 ? -0.270 5.378 -11.296 1.00 41.31 156 PHE A CA 1
ATOM 1228 C C . PHE A 1 156 ? -1.253 6.416 -10.746 1.00 41.31 156 PHE A C 1
ATOM 1230 O O . PHE A 1 156 ? -1.824 6.217 -9.678 1.00 41.31 156 PHE A O 1
ATOM 1237 N N . ASP A 1 157 ? -1.407 7.520 -11.477 1.00 37.84 157 ASP A N 1
ATOM 1238 C CA . ASP A 1 157 ? -2.704 8.195 -11.640 1.00 37.84 157 ASP A CA 1
ATOM 1239 C C . ASP A 1 157 ? -3.268 7.819 -13.019 1.00 37.84 157 ASP A C 1
ATOM 1241 O O . ASP A 1 157 ? -2.452 7.728 -13.977 1.00 37.84 157 ASP A O 1
#

Radius of gyration: 23.56 Å; Cα contacts (8 Å, |Δi|>4): 122; chains: 1; bounding box: 55×32×55 Å

Solvent-accessible surface area (backbone atoms only — not comparable to full-atom values): 10926 Å² total; per-residue (Å²): 141,83,76,91,77,81,87,88,81,86,73,62,60,50,79,47,77,41,91,50,69,42,84,47,69,58,99,84,45,79,46,76,42,62,57,42,80,46,78,49,69,71,71,92,79,70,93,72,92,72,85,76,78,78,77,82,75,80,84,87,82,93,83,82,88,78,92,77,80,90,77,74,82,78,76,77,72,82,67,49,70,44,79,42,79,42,69,46,65,48,69,67,53,43,77,72,22,72,91,40,59,73,61,40,57,73,60,44,43,77,73,47,70,48,81,39,42,76,88,58,54,69,70,58,54,50,52,53,50,51,49,47,51,72,70,44,93,77,62,96,56,83,77,64,94,86,72,77,88,77,91,60,92,71,78,80,118

Secondary structure (DSSP, 8-state):
----PPP----SEEEEEESS-EEEEETTEEEEEPSEEEEEE----S-----------------------S----------EEEEEEEE--HHHHHHHTT-HHHHHHT-EEEEEEEEETT--HHHHHHHHHHHHHH-TT-SS---S---PPP-TTTT-

Sequence (157 aa):
MGGKGERLAQCSSVYVTTYKAIPMQVDGEPCLLAPSHISLSFHSKVPMLRRVKKIACTPNLIRRNTRCDKNGPMVQSTSLIVQLPVIVVGRHDYDTYKDAFERLKDTAFEIGVVKLEFESDLNVARGLIQKLLNDHPCLPYEPGKEWRFLDCECLFD

Foldseek 3Di:
DDDDDDDDDDDQKDWDFAPAWDWDADPNRTDTHGGDIDIDGHDCDDDDDDDDDPPPPPDDDDDDDDDDDPDDPPPPQPFPKDKAWDKDADPVQCVVCVVPQVSRLVRIDTLGIDIGGPPDDVVVVLVRVLVSQVPRPDDPDDSDSPDDDDDPPPNPD

Nearest PDB structures (foldseek):
  3ga8-assembly1_A  TM=3.872E-01  e=1.869E+00  Escherichia coli K-12
  8dy1-assembly2_B  TM=2.481E-01  e=7.447E+00  Homo sapiens

pLDDT: mean 74.56, std 20.32, range [30.27, 97.88]

Organism: Nippostrongylus brasiliensis (NCBI:txid27835)

InterPro domains:
  IPR056383 Diacylglycerol kinase iota-like domain [PF23578] (82-152)

Mean predicted aligned error: 17.07 Å